Protein AF-A0A529LW82-F1 (afdb_monomer_lite)

Radius of gyration: 13.84 Å; chains: 1; bounding box: 31×25×34 Å

pLDDT: mean 74.62, std 11.0, range [40.0, 87.44]

Foldseek 3Di:
DDPDQKFKFFAFPVRDTQGGCPPPPDRQPPRGDDIDIDGPDPVPCPVPCVCCVPPPVSPDDDDPPVVVPD

Structure (mmCIF, N/CA/C/O backbone):
data_AF-A0A529LW82-F1
#
_entry.id   AF-A0A529LW82-F1
#
loop_
_atom_site.group_PDB
_atom_site.id
_atom_site.type_symbol
_atom_site.label_atom_id
_atom_site.label_alt_id
_atom_site.label_comp_id
_atom_site.label_asym_id
_atom_site.label_entity_id
_atom_site.label_seq_id
_atom_site.pdbx_PDB_ins_code
_at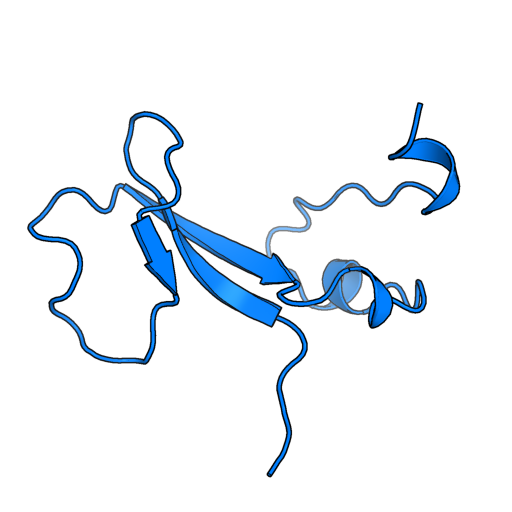om_site.Cartn_x
_atom_site.Cartn_y
_atom_site.Cartn_z
_atom_site.occupancy
_atom_site.B_iso_or_equiv
_atom_site.auth_seq_id
_atom_site.auth_comp_id
_atom_site.auth_asym_id
_atom_site.auth_atom_id
_atom_site.pdbx_PDB_model_num
ATOM 1 N N . MET A 1 1 ? -14.762 -5.928 -19.471 1.00 43.78 1 MET A N 1
ATOM 2 C CA . MET A 1 1 ? -13.506 -5.187 -19.261 1.00 43.78 1 MET A CA 1
ATOM 3 C C . MET A 1 1 ? -13.278 -5.156 -17.760 1.00 43.78 1 MET A C 1
ATOM 5 O O . MET A 1 1 ? -13.993 -4.450 -17.069 1.00 43.78 1 MET A O 1
ATOM 9 N N . ARG A 1 2 ? -12.480 -6.093 -17.236 1.00 47.78 2 ARG A N 1
ATOM 10 C CA . ARG A 1 2 ? -12.261 -6.248 -15.792 1.00 47.78 2 ARG A CA 1
ATOM 11 C C . ARG A 1 2 ? -11.223 -5.209 -15.383 1.00 47.78 2 ARG A C 1
ATOM 13 O O . ARG A 1 2 ? -10.055 -5.383 -15.689 1.00 47.78 2 ARG A O 1
ATOM 20 N N . GLU A 1 3 ? -11.668 -4.113 -14.786 1.00 55.84 3 GLU A N 1
ATOM 21 C CA . GLU A 1 3 ? -10.781 -3.136 -14.159 1.00 55.84 3 GLU A CA 1
ATOM 22 C C . GLU A 1 3 ? -10.112 -3.818 -12.961 1.00 55.84 3 GLU A C 1
ATOM 24 O O . GLU A 1 3 ? -10.763 -4.094 -11.950 1.00 55.84 3 GLU A O 1
ATOM 29 N N . GLU A 1 4 ? -8.841 -4.183 -13.097 1.00 58.53 4 GLU A N 1
ATOM 30 C CA . GLU A 1 4 ? -8.100 -4.837 -12.023 1.00 58.53 4 GLU A CA 1
ATOM 31 C C . GLU A 1 4 ? -7.830 -3.814 -10.906 1.00 58.53 4 GLU A C 1
ATOM 33 O O . GLU A 1 4 ? -7.366 -2.709 -11.187 1.00 58.53 4 GLU A O 1
ATOM 38 N N . PRO A 1 5 ? -8.150 -4.122 -9.635 1.00 65.88 5 PRO A N 1
ATOM 39 C CA . PRO A 1 5 ? -8.050 -3.152 -8.543 1.00 65.88 5 PRO A CA 1
ATOM 40 C C . PRO A 1 5 ? -6.604 -2.804 -8.165 1.00 65.88 5 PRO A C 1
ATOM 42 O O . PRO A 1 5 ? -6.394 -1.845 -7.426 1.00 65.88 5 PRO A O 1
ATOM 45 N N . ALA A 1 6 ? -5.627 -3.582 -8.638 1.00 75.06 6 ALA A N 1
ATOM 46 C CA . ALA A 1 6 ? -4.212 -3.386 -8.374 1.00 75.06 6 ALA A CA 1
ATOM 47 C C . ALA A 1 6 ? -3.417 -3.429 -9.680 1.00 75.06 6 ALA A C 1
ATOM 49 O O . ALA A 1 6 ? -3.659 -4.297 -10.519 1.00 75.06 6 ALA A O 1
ATOM 50 N N . ARG A 1 7 ? -2.453 -2.519 -9.818 1.00 78.69 7 ARG A N 1
ATOM 51 C CA . ARG A 1 7 ? -1.529 -2.446 -10.956 1.00 78.69 7 ARG A CA 1
ATOM 52 C C . ARG A 1 7 ? -0.098 -2.561 -10.439 1.00 78.69 7 ARG A C 1
ATOM 54 O O . ARG A 1 7 ? 0.173 -2.209 -9.289 1.00 78.69 7 ARG A O 1
ATOM 61 N N . ALA A 1 8 ? 0.803 -3.079 -11.266 1.00 81.00 8 ALA A N 1
ATOM 62 C CA . ALA A 1 8 ? 2.227 -3.087 -10.954 1.00 81.00 8 ALA A CA 1
ATOM 63 C C . ALA A 1 8 ? 2.800 -1.689 -11.199 1.00 81.00 8 ALA A C 1
ATOM 65 O O . ALA A 1 8 ? 2.514 -1.102 -12.235 1.00 81.00 8 ALA A O 1
ATOM 66 N N . TYR A 1 9 ? 3.603 -1.176 -10.273 1.00 84.62 9 TYR A N 1
ATOM 67 C CA . TYR A 1 9 ? 4.318 0.088 -10.398 1.00 84.62 9 TYR A CA 1
ATOM 68 C C . TYR A 1 9 ? 5.819 -0.136 -10.251 1.00 84.62 9 TYR A C 1
ATOM 70 O O . TYR A 1 9 ? 6.246 -0.953 -9.428 1.00 84.62 9 TYR A O 1
ATOM 78 N N . GLY A 1 10 ? 6.602 0.584 -11.050 1.00 85.44 10 GLY A N 1
ATOM 79 C CA . GLY A 1 10 ? 8.054 0.650 -10.925 1.00 85.44 10 GLY A CA 1
ATOM 80 C C . GLY A 1 10 ? 8.476 1.569 -9.781 1.00 85.44 10 GLY A C 1
ATOM 81 O O . GLY A 1 10 ? 7.822 2.579 -9.525 1.00 85.44 10 GLY A O 1
ATOM 82 N N . VAL A 1 11 ? 9.550 1.197 -9.089 1.00 86.06 11 VAL A N 1
ATOM 83 C CA . VAL A 1 11 ? 10.150 1.958 -7.987 1.00 86.06 11 VAL A CA 1
ATOM 84 C C . VAL A 1 11 ? 11.663 2.024 -8.189 1.00 86.06 11 VAL A C 1
ATOM 86 O O . VAL A 1 11 ? 12.280 1.000 -8.508 1.00 86.06 11 VAL A O 1
ATOM 89 N N . ASP A 1 12 ? 12.229 3.210 -7.992 1.00 87.44 12 ASP A N 1
ATOM 90 C CA . ASP A 1 12 ? 13.667 3.514 -8.036 1.00 87.44 12 ASP A CA 1
ATOM 91 C C . ASP A 1 12 ? 14.401 3.132 -6.719 1.00 87.44 12 ASP A C 1
ATOM 93 O O . ASP A 1 12 ? 13.784 2.721 -5.732 1.00 87.44 12 ASP A O 1
ATOM 97 N N . ASP A 1 13 ? 15.737 3.205 -6.700 1.00 86.56 13 ASP A N 1
ATOM 98 C CA . ASP A 1 13 ? 16.596 3.027 -5.518 1.00 86.56 13 ASP A CA 1
ATOM 99 C C . ASP A 1 13 ? 16.264 4.010 -4.376 1.00 86.56 13 ASP A C 1
ATOM 101 O O . ASP A 1 13 ? 16.374 3.661 -3.199 1.00 86.56 13 ASP A O 1
ATOM 105 N N . GLY A 1 14 ? 15.766 5.201 -4.712 1.00 86.12 14 GLY A N 1
ATOM 106 C CA . GLY A 1 14 ? 15.280 6.228 -3.793 1.00 86.12 14 GLY A CA 1
ATOM 107 C C . GLY A 1 14 ? 13.861 6.017 -3.249 1.00 86.12 14 GLY A C 1
ATOM 108 O O . GLY A 1 14 ? 13.353 6.902 -2.565 1.00 86.12 14 GLY A O 1
ATOM 109 N N . ASP A 1 15 ? 13.223 4.870 -3.516 1.00 80.81 15 ASP A N 1
ATOM 110 C CA . ASP A 1 15 ? 11.833 4.546 -3.132 1.00 80.81 15 ASP A CA 1
ATOM 111 C C . ASP A 1 15 ? 10.750 5.417 -3.806 1.00 80.81 15 ASP A C 1
ATOM 113 O O . ASP A 1 15 ? 9.583 5.397 -3.409 1.00 80.81 15 ASP A O 1
ATOM 117 N N . GLU A 1 16 ? 11.101 6.154 -4.862 1.00 85.19 16 GLU A N 1
ATOM 118 C CA . GLU A 1 16 ? 10.142 6.940 -5.640 1.00 85.19 16 GLU A CA 1
ATOM 119 C C . GLU A 1 16 ? 9.373 6.058 -6.639 1.00 85.19 16 GLU A C 1
ATOM 121 O O . GLU A 1 16 ? 9.945 5.197 -7.312 1.00 85.19 16 GLU A O 1
ATOM 126 N N . ILE A 1 17 ? 8.051 6.255 -6.725 1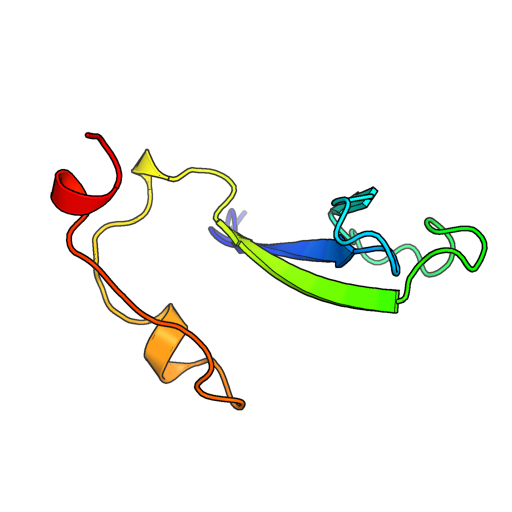.00 84.75 17 ILE A N 1
ATOM 127 C CA . ILE A 1 17 ? 7.176 5.508 -7.638 1.00 84.75 17 ILE A CA 1
ATOM 128 C C . ILE A 1 17 ? 7.247 6.140 -9.032 1.00 84.75 17 ILE A C 1
ATOM 130 O O . ILE A 1 17 ? 6.726 7.233 -9.243 1.00 84.75 17 ILE A O 1
ATOM 134 N N . LEU A 1 18 ? 7.820 5.409 -9.988 1.00 80.25 18 LEU A N 1
ATOM 135 C CA . LEU A 1 18 ? 8.063 5.878 -11.356 1.00 80.25 18 LEU A CA 1
ATOM 136 C C . LEU A 1 18 ? 6.800 5.851 -12.236 1.00 80.25 18 LEU A C 1
ATOM 138 O O . LEU A 1 18 ? 6.626 6.699 -13.105 1.00 80.25 18 LEU A O 1
ATOM 142 N N . GLY A 1 19 ? 5.889 4.895 -12.017 1.00 81.06 19 GLY A N 1
ATOM 143 C CA . GLY A 1 19 ? 4.667 4.768 -12.822 1.00 81.06 19 GLY A CA 1
ATOM 144 C C . GLY A 1 19 ? 4.135 3.340 -12.919 1.00 81.06 19 GLY A C 1
ATOM 145 O O . GLY A 1 19 ? 4.773 2.403 -12.438 1.00 81.06 19 GLY A O 1
ATOM 146 N N . ALA A 1 20 ? 2.945 3.174 -13.508 1.00 79.44 20 ALA A N 1
ATOM 147 C CA . ALA A 1 20 ? 2.318 1.867 -13.703 1.00 79.44 20 ALA A CA 1
ATOM 148 C C . ALA A 1 20 ? 2.932 1.128 -14.904 1.00 79.44 20 ALA A C 1
ATOM 150 O O . ALA A 1 20 ? 3.031 1.672 -15.998 1.00 79.44 20 ALA A O 1
ATOM 151 N N . CYS A 1 21 ? 3.287 -0.138 -14.712 1.00 73.50 21 CYS A N 1
ATOM 152 C CA . CYS A 1 21 ? 3.873 -0.993 -15.733 1.00 73.50 21 CYS A CA 1
ATOM 153 C C . CYS A 1 21 ? 2.756 -1.592 -16.614 1.00 73.50 21 CYS A C 1
ATOM 155 O O . CYS A 1 21 ? 2.096 -2.551 -16.215 1.00 73.50 21 CYS A O 1
ATOM 157 N N . ASP A 1 22 ? 2.522 -1.016 -17.799 1.00 71.38 22 ASP A N 1
ATOM 158 C CA . ASP A 1 22 ? 1.457 -1.419 -18.747 1.00 71.38 22 ASP A CA 1
ATOM 159 C C . ASP A 1 22 ? 1.910 -2.486 -19.774 1.00 71.38 22 ASP A C 1
ATOM 161 O O . ASP A 1 22 ? 1.257 -2.735 -20.782 1.00 71.38 22 ASP A O 1
ATOM 165 N N . GLY A 1 23 ? 3.045 -3.155 -19.545 1.00 60.25 23 GLY A N 1
ATOM 166 C CA . GLY A 1 23 ? 3.556 -4.192 -20.456 1.00 60.25 23 GLY A CA 1
ATOM 167 C C . GLY A 1 23 ? 4.393 -3.669 -21.633 1.00 60.25 23 GLY A C 1
ATOM 168 O O 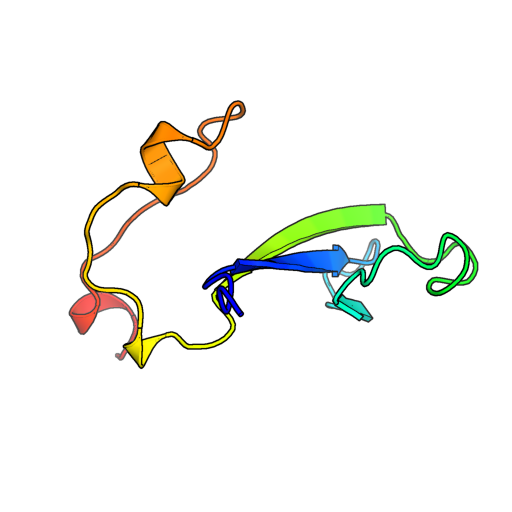. GLY A 1 23 ? 4.775 -4.453 -22.502 1.00 60.25 23 GLY A O 1
ATOM 169 N N . GLY A 1 24 ? 4.735 -2.378 -21.642 1.00 57.56 24 GLY A N 1
ATOM 170 C CA . GLY A 1 24 ? 5.840 -1.833 -22.433 1.00 57.56 24 GLY A CA 1
ATOM 171 C C . GLY A 1 24 ? 7.168 -2.071 -21.710 1.00 57.56 24 GLY A C 1
ATOM 172 O O . GLY A 1 24 ? 7.380 -1.561 -20.618 1.00 57.56 24 GLY A O 1
ATOM 173 N N . ASN A 1 25 ? 8.054 -2.874 -22.295 1.00 54.56 25 ASN A N 1
ATOM 174 C CA . ASN A 1 25 ? 9.315 -3.338 -21.697 1.00 54.56 25 ASN A CA 1
ATOM 175 C C . ASN A 1 25 ? 10.429 -2.256 -21.608 1.00 54.56 25 ASN A C 1
ATOM 177 O O . ASN A 1 25 ? 11.593 -2.619 -21.494 1.00 54.56 25 ASN A O 1
ATOM 181 N N . ASP A 1 26 ? 10.111 -0.959 -21.703 1.00 54.66 26 ASP A N 1
ATOM 182 C CA . ASP A 1 26 ? 11.112 0.100 -21.960 1.00 54.66 26 ASP A CA 1
ATOM 183 C C . ASP A 1 26 ? 10.748 1.478 -21.356 1.00 54.66 26 ASP A C 1
ATOM 185 O O . ASP A 1 26 ? 11.048 2.503 -21.950 1.00 54.66 26 ASP A O 1
ATOM 189 N N . ASP A 1 27 ? 10.037 1.543 -20.220 1.00 60.19 27 ASP A N 1
ATOM 190 C CA . ASP A 1 27 ? 9.530 2.834 -19.689 1.00 60.19 27 ASP A CA 1
ATOM 191 C C . ASP A 1 27 ? 10.394 3.467 -18.579 1.00 60.19 27 ASP A C 1
ATOM 193 O O . ASP A 1 27 ? 10.174 4.608 -18.198 1.00 60.19 27 ASP A O 1
ATOM 197 N N . PHE A 1 28 ? 11.398 2.757 -18.050 1.00 63.94 28 PHE A N 1
ATOM 198 C CA . PHE A 1 28 ? 12.093 3.175 -16.821 1.00 63.94 28 PHE A CA 1
ATOM 199 C C . PHE A 1 28 ? 13.615 3.351 -16.966 1.00 63.94 28 PHE A C 1
ATOM 201 O O . PHE A 1 28 ? 14.305 3.053 -16.001 1.00 63.94 28 PHE A O 1
ATOM 208 N N . ASP A 1 29 ? 14.130 3.719 -18.153 1.00 66.19 29 ASP A N 1
ATOM 209 C CA . ASP A 1 29 ? 15.523 4.135 -18.509 1.00 66.19 29 ASP A CA 1
ATOM 210 C C . ASP A 1 29 ? 16.702 3.624 -17.629 1.00 66.19 29 ASP A C 1
ATOM 212 O O . ASP A 1 29 ? 17.692 4.310 -17.403 1.00 66.19 29 ASP A O 1
ATOM 216 N N . GLY A 1 30 ? 16.630 2.397 -17.100 1.00 67.00 30 GLY A N 1
ATOM 217 C CA . GLY A 1 30 ? 17.606 1.856 -16.142 1.00 67.00 30 GLY A CA 1
ATOM 218 C C . GLY A 1 30 ? 17.469 2.320 -14.679 1.00 67.00 30 GLY A C 1
ATOM 219 O O . GLY A 1 30 ? 18.220 1.833 -13.836 1.00 67.00 30 GLY A O 1
ATOM 220 N N . GLU A 1 31 ? 16.505 3.181 -14.353 1.00 75.62 31 GLU A N 1
ATOM 221 C CA . GLU A 1 31 ? 16.179 3.662 -12.997 1.00 75.62 31 GLU A CA 1
ATOM 222 C C . GLU A 1 31 ? 15.256 2.695 -12.219 1.00 75.62 31 GLU A C 1
ATOM 224 O O . GLU A 1 31 ? 15.031 2.853 -11.023 1.00 75.62 31 GLU A O 1
ATOM 229 N N . LEU A 1 32 ? 14.736 1.637 -12.856 1.00 82.81 32 LEU A N 1
ATOM 230 C CA . LEU A 1 32 ? 13.907 0.630 -12.180 1.00 82.81 32 LEU A CA 1
ATOM 231 C C . LEU A 1 32 ? 14.729 -0.273 -11.243 1.00 82.81 32 LEU A C 1
ATOM 233 O O . LEU A 1 32 ? 15.459 -1.157 -11.692 1.00 82.81 32 LEU A O 1
ATOM 237 N N . ASN A 1 33 ? 14.502 -0.155 -9.935 1.00 83.56 33 ASN A N 1
ATOM 238 C CA . ASN A 1 33 ? 15.075 -1.049 -8.926 1.00 83.56 33 ASN A CA 1
ATOM 239 C C . ASN A 1 33 ? 14.156 -2.246 -8.626 1.00 83.56 33 ASN A C 1
ATOM 241 O O . ASN A 1 33 ? 14.593 -3.400 -8.583 1.00 83.56 33 ASN A O 1
ATOM 245 N N . ARG A 1 34 ? 12.857 -1.992 -8.422 1.00 81.75 34 ARG A N 1
ATOM 246 C CA . ARG A 1 34 ? 11.877 -3.022 -8.038 1.00 81.75 34 ARG A CA 1
ATOM 247 C C . ARG A 1 34 ? 10.468 -2.692 -8.504 1.00 81.75 34 ARG A C 1
ATOM 249 O O . ARG A 1 34 ? 10.131 -1.544 -8.749 1.00 81.75 34 ARG A O 1
ATOM 256 N N . MET A 1 35 ? 9.618 -3.715 -8.566 1.00 80.88 35 MET A N 1
ATOM 257 C CA . MET A 1 35 ? 8.191 -3.553 -8.849 1.00 80.88 35 MET A CA 1
ATOM 258 C C . MET A 1 35 ? 7.347 -3.853 -7.612 1.00 80.88 35 MET A C 1
ATOM 260 O O . MET A 1 35 ? 7.563 -4.863 -6.931 1.00 80.88 35 MET A O 1
ATOM 264 N N . ILE A 1 36 ? 6.356 -3.001 -7.357 1.00 81.19 36 ILE A N 1
ATOM 265 C CA . ILE A 1 36 ? 5.366 -3.168 -6.289 1.00 81.19 36 ILE A CA 1
ATOM 266 C C . ILE A 1 36 ? 3.953 -3.178 -6.870 1.00 81.19 36 ILE A C 1
ATOM 268 O O . ILE A 1 36 ? 3.697 -2.599 -7.917 1.00 81.19 36 ILE A O 1
ATOM 272 N N . MET A 1 37 ? 3.016 -3.837 -6.193 1.00 80.12 37 MET A N 1
ATOM 273 C CA . MET A 1 37 ? 1.598 -3.772 -6.559 1.00 80.12 37 MET A 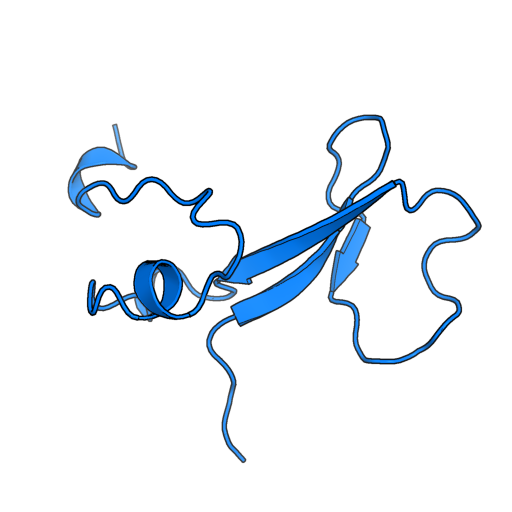CA 1
ATOM 274 C C . MET A 1 37 ? 0.926 -2.673 -5.743 1.00 80.12 37 MET A C 1
ATOM 276 O O . MET A 1 37 ? 0.964 -2.732 -4.513 1.00 80.12 37 MET A O 1
ATOM 280 N N . VAL A 1 38 ? 0.285 -1.713 -6.409 1.00 80.25 38 VAL A N 1
ATOM 281 C CA . VAL A 1 38 ? -0.446 -0.614 -5.757 1.00 80.25 38 VAL A CA 1
ATOM 282 C C . VAL A 1 38 ? -1.928 -0.706 -6.103 1.00 80.25 38 VAL A C 1
ATOM 284 O O . VAL A 1 38 ? -2.303 -1.007 -7.238 1.00 80.25 38 VAL A O 1
ATOM 287 N N . ILE A 1 39 ? -2.774 -0.465 -5.100 1.00 79.75 39 ILE A N 1
ATOM 288 C CA . ILE A 1 39 ? -4.225 -0.342 -5.260 1.00 79.75 39 ILE A CA 1
ATOM 289 C C . ILE A 1 39 ? -4.516 1.076 -5.769 1.00 79.75 39 ILE A C 1
ATOM 291 O O . ILE A 1 39 ? -4.365 2.034 -5.017 1.00 79.75 39 ILE A O 1
ATOM 295 N N . ASP A 1 40 ? -4.955 1.205 -7.021 1.00 73.88 40 ASP A N 1
ATOM 296 C CA . ASP A 1 40 ? -5.192 2.504 -7.684 1.00 73.88 40 ASP A CA 1
ATOM 297 C C . ASP A 1 40 ? -6.317 3.315 -7.005 1.00 73.88 40 ASP A C 1
ATOM 299 O O . ASP A 1 40 ? -6.300 4.543 -6.937 1.00 73.88 40 ASP A O 1
ATOM 303 N N . HIS A 1 41 ? -7.289 2.609 -6.416 1.00 74.25 41 HIS A N 1
ATOM 304 C CA . HIS A 1 41 ? -8.438 3.210 -5.747 1.00 74.25 41 HIS A CA 1
ATOM 305 C C . HIS A 1 41 ? -8.621 2.649 -4.337 1.00 74.25 41 HIS A C 1
ATOM 307 O O . HIS A 1 41 ? -9.265 1.612 -4.152 1.00 74.25 41 HIS A O 1
ATOM 313 N N . ALA A 1 42 ? -8.129 3.368 -3.325 1.00 69.12 42 ALA A N 1
ATOM 314 C CA . ALA A 1 42 ? -8.283 2.980 -1.919 1.00 69.12 42 ALA A CA 1
ATOM 315 C C . ALA A 1 42 ? -9.756 2.724 -1.528 1.00 69.12 42 ALA A C 1
ATOM 317 O O . ALA A 1 42 ? -10.047 1.770 -0.812 1.00 69.12 42 ALA A O 1
ATOM 318 N N . GLY A 1 43 ? -10.705 3.488 -2.086 1.00 71.19 43 GLY A N 1
ATOM 319 C CA . GLY A 1 43 ? -12.146 3.302 -1.858 1.00 71.19 43 GLY A CA 1
ATOM 320 C C . GLY A 1 43 ? -12.750 2.020 -2.451 1.00 71.19 43 GLY A C 1
ATOM 321 O O . GLY A 1 43 ? -13.873 1.663 -2.106 1.00 71.19 43 GLY A O 1
ATOM 322 N N . ARG A 1 44 ? -12.027 1.303 -3.326 1.00 74.50 44 ARG A N 1
ATOM 323 C CA . ARG A 1 44 ? -12.428 -0.026 -3.826 1.00 74.50 44 ARG A CA 1
ATOM 324 C C . ARG A 1 44 ? -11.907 -1.166 -2.938 1.00 74.50 44 ARG A C 1
ATOM 326 O O . ARG A 1 44 ? -12.296 -2.317 -3.138 1.00 74.50 44 ARG A O 1
ATOM 333 N N . CYS A 1 45 ? -11.043 -0.882 -1.959 1.00 80.75 45 CYS A N 1
ATOM 334 C CA . CYS A 1 45 ? -10.591 -1.882 -0.998 1.00 80.75 45 CYS A CA 1
ATOM 335 C C . CYS A 1 45 ? -11.702 -2.179 0.019 1.00 80.75 45 CYS A C 1
ATOM 337 O O . CYS A 1 45 ? -11.958 -1.400 0.930 1.00 80.75 45 CYS A O 1
ATOM 339 N N . ILE A 1 46 ? -12.343 -3.342 -0.112 1.00 81.56 46 ILE A N 1
ATOM 340 C CA . ILE A 1 46 ? -13.409 -3.794 0.803 1.00 81.56 46 ILE A CA 1
ATOM 341 C C . ILE A 1 46 ? -12.892 -4.634 1.983 1.00 81.56 46 ILE A C 1
ATOM 343 O O . ILE A 1 46 ? -13.677 -5.265 2.684 1.00 81.56 46 ILE A O 1
ATOM 347 N N . GLY A 1 47 ? -11.572 -4.736 2.163 1.00 79.81 47 GLY A N 1
ATOM 348 C CA . GLY A 1 47 ? -10.983 -5.544 3.237 1.00 79.81 47 GLY A CA 1
ATOM 349 C C . GLY A 1 47 ? -11.137 -7.063 3.061 1.00 79.81 47 GLY A C 1
ATOM 350 O O . GLY A 1 47 ? -11.122 -7.802 4.038 1.00 79.81 47 GLY A O 1
ATOM 351 N N . CYS A 1 48 ? -11.260 -7.571 1.829 1.00 85.00 48 CYS A N 1
ATOM 352 C CA . CYS A 1 48 ? -11.455 -9.008 1.570 1.00 85.00 48 CYS A CA 1
ATOM 353 C C . CYS A 1 48 ? -10.220 -9.896 1.854 1.00 85.00 48 CYS A C 1
ATOM 355 O O . CYS A 1 48 ? -10.303 -11.129 1.771 1.00 85.00 48 CYS A O 1
ATOM 357 N N . GLY A 1 49 ? -9.055 -9.293 2.118 1.00 81.50 49 GLY A N 1
ATOM 358 C CA . GLY A 1 49 ? -7.800 -10.003 2.394 1.00 81.50 49 GLY A CA 1
ATOM 359 C C . GLY A 1 49 ? -7.297 -10.870 1.232 1.00 81.50 49 GLY A C 1
ATOM 360 O O . GLY A 1 49 ? -6.543 -11.819 1.447 1.00 81.50 49 GLY A O 1
ATOM 361 N N . ALA A 1 50 ? -7.749 -10.611 -0.000 1.00 83.81 50 ALA A N 1
ATOM 362 C CA . ALA A 1 50 ? -7.317 -11.365 -1.177 1.00 83.81 50 ALA A CA 1
ATOM 363 C C . ALA A 1 50 ? -5.848 -11.083 -1.524 1.00 83.81 50 ALA A C 1
ATOM 365 O O . ALA A 1 50 ? -5.113 -12.009 -1.856 1.00 83.81 50 ALA A O 1
ATOM 366 N N . CYS A 1 51 ? -5.411 -9.830 -1.376 1.00 82.50 51 CYS A N 1
ATOM 367 C CA . CYS A 1 51 ? -4.034 -9.402 -1.621 1.00 82.50 51 CYS A CA 1
ATOM 368 C C . CYS A 1 51 ? -3.023 -10.139 -0.721 1.00 82.50 51 CYS A C 1
ATOM 370 O O . CYS A 1 51 ? -2.038 -10.671 -1.229 1.00 82.50 51 CYS A O 1
ATOM 372 N N . GLY A 1 52 ? -3.335 -10.318 0.568 1.00 82.56 52 GLY A N 1
ATOM 373 C CA . GLY A 1 52 ? -2.527 -11.137 1.478 1.00 82.56 52 GLY A CA 1
ATOM 374 C C . GLY A 1 52 ? -2.452 -12.618 1.099 1.00 82.56 52 GLY A C 1
ATOM 375 O O . GLY A 1 52 ? -1.411 -13.240 1.263 1.00 82.56 52 GLY A O 1
ATOM 376 N N . ARG A 1 53 ? -3.536 -13.188 0.557 1.00 82.25 53 ARG A N 1
ATOM 377 C CA . ARG A 1 53 ? -3.572 -14.603 0.148 1.00 82.25 53 ARG A CA 1
ATOM 378 C C . ARG A 1 53 ? -2.824 -14.873 -1.153 1.00 82.25 53 ARG A C 1
ATOM 380 O O . ARG A 1 53 ? -2.256 -15.947 -1.306 1.00 82.25 53 ARG A O 1
ATOM 387 N N . VAL A 1 54 ? -2.869 -13.936 -2.098 1.00 85.44 54 VAL A N 1
ATOM 388 C CA . VAL A 1 54 ? -2.263 -14.114 -3.425 1.00 85.44 54 VAL A CA 1
ATOM 389 C C . VAL A 1 54 ? -0.792 -13.701 -3.461 1.00 85.44 54 VAL A C 1
ATOM 391 O O . VAL A 1 54 ? -0.071 -14.135 -4.352 1.00 85.44 54 VAL A O 1
ATOM 394 N N . CYS A 1 55 ? -0.324 -12.879 -2.514 1.00 82.88 55 CYS A N 1
ATOM 395 C CA . CYS A 1 55 ? 1.067 -12.442 -2.484 1.00 82.88 55 CYS A CA 1
ATOM 396 C C . CYS A 1 55 ? 2.000 -13.619 -2.127 1.00 82.88 55 CYS A C 1
ATOM 398 O O . CYS A 1 55 ? 2.025 -14.041 -0.971 1.00 82.88 55 CYS A O 1
ATOM 400 N N . PRO A 1 56 ? 2.839 -14.116 -3.059 1.00 79.38 56 PRO A N 1
ATOM 401 C CA . PRO A 1 56 ? 3.693 -15.280 -2.807 1.00 79.38 56 PRO A CA 1
ATOM 402 C C . PRO A 1 56 ? 4.803 -14.991 -1.791 1.00 79.38 56 PRO A C 1
ATOM 404 O O . PRO A 1 56 ? 5.312 -15.902 -1.147 1.00 79.38 56 PRO A O 1
ATOM 407 N N . LYS A 1 57 ? 5.180 -13.715 -1.644 1.00 82.75 57 LYS A N 1
ATOM 408 C CA . LYS A 1 57 ? 6.193 -13.271 -0.680 1.00 82.75 57 LYS A CA 1
ATOM 409 C C . LYS A 1 57 ? 5.611 -13.019 0.714 1.00 82.75 57 LYS A C 1
ATOM 411 O O . LYS A 1 57 ? 6.371 -12.899 1.665 1.00 82.75 57 LYS A O 1
ATOM 416 N N . ASN A 1 58 ? 4.282 -12.934 0.829 1.00 78.69 58 ASN A N 1
ATOM 417 C CA . ASN A 1 58 ? 3.576 -12.678 2.082 1.00 78.69 58 ASN A CA 1
ATOM 418 C C . ASN A 1 58 ? 4.110 -11.443 2.849 1.00 78.69 58 ASN A C 1
ATOM 420 O O . ASN A 1 58 ? 4.235 -11.453 4.069 1.00 78.69 58 ASN A O 1
ATOM 424 N N . CYS A 1 59 ? 4.466 -10.379 2.117 1.00 80.69 59 CYS A N 1
ATOM 425 C CA . CYS A 1 59 ? 5.106 -9.172 2.666 1.00 80.69 59 CYS A CA 1
ATOM 426 C C . CYS A 1 59 ? 4.121 -8.033 2.978 1.00 80.69 59 CYS A C 1
ATOM 428 O O . CYS A 1 59 ? 4.539 -6.886 3.104 1.00 80.69 59 CYS A O 1
ATOM 430 N N . GLN A 1 60 ? 2.816 -8.306 3.023 1.00 81.31 60 GLN A N 1
ATOM 431 C CA . GLN A 1 60 ? 1.795 -7.273 3.199 1.00 81.31 60 GLN A CA 1
ATOM 432 C C . GLN A 1 60 ? 1.276 -7.262 4.635 1.00 81.31 60 GLN A C 1
ATOM 434 O O . GLN A 1 60 ? 0.809 -8.284 5.137 1.00 81.31 60 GLN A O 1
ATOM 439 N N . THR A 1 61 ? 1.282 -6.088 5.261 1.00 80.56 61 THR A N 1
ATOM 440 C CA . THR A 1 61 ? 0.603 -5.852 6.539 1.00 80.56 61 THR A CA 1
ATOM 441 C C . THR A 1 61 ? -0.745 -5.198 6.262 1.00 80.56 61 THR A C 1
ATOM 443 O O . THR A 1 61 ? -0.812 -4.193 5.560 1.00 80.56 61 THR A O 1
ATOM 446 N N . HIS A 1 62 ? -1.823 -5.759 6.811 1.00 79.81 62 HIS A N 1
ATOM 447 C CA . HIS A 1 62 ? -3.160 -5.177 6.707 1.00 79.81 62 HIS A CA 1
ATOM 448 C C . HIS A 1 62 ? -3.498 -4.475 8.017 1.00 79.81 62 HIS A C 1
ATOM 450 O O . HIS A 1 62 ? -3.368 -5.065 9.088 1.00 79.81 62 HIS A O 1
ATOM 456 N N . VAL A 1 63 ? -3.968 -3.240 7.920 1.00 76.56 63 VAL A N 1
ATOM 457 C CA . VAL A 1 63 ? -4.552 -2.494 9.037 1.00 76.56 63 VAL A CA 1
ATOM 458 C C . VAL A 1 63 ? -5.986 -2.125 8.670 1.00 76.56 63 VAL A C 1
ATOM 460 O O . VAL A 1 63 ? -6.343 -2.128 7.487 1.00 76.56 63 VAL A O 1
ATOM 463 N N . ALA A 1 64 ? -6.837 -1.858 9.661 1.00 75.12 64 ALA A N 1
ATOM 464 C CA . ALA A 1 64 ? -8.184 -1.387 9.362 1.00 75.12 64 ALA A CA 1
ATOM 465 C C . ALA A 1 64 ? -8.105 -0.033 8.639 1.00 75.12 64 ALA A C 1
ATOM 467 O O . ALA A 1 64 ? -7.231 0.776 8.941 1.00 75.12 64 ALA A O 1
ATOM 468 N N . ALA A 1 65 ? -9.017 0.225 7.696 1.00 67.44 65 ALA A N 1
ATOM 469 C CA . ALA A 1 65 ? -9.016 1.472 6.922 1.00 67.44 65 ALA A CA 1
ATOM 470 C C . ALA A 1 65 ? -9.090 2.728 7.817 1.00 67.44 65 ALA A C 1
ATOM 472 O O . ALA A 1 65 ? -8.478 3.742 7.500 1.00 67.44 65 ALA A O 1
ATOM 473 N N . ASP A 1 66 ? -9.763 2.618 8.965 1.00 71.25 66 ASP A N 1
ATOM 474 C CA . ASP A 1 66 ? -9.832 3.643 10.017 1.00 71.25 66 ASP A CA 1
ATOM 475 C C . ASP A 1 66 ? -8.451 4.018 10.598 1.00 71.25 66 ASP A C 1
ATOM 477 O O . ASP A 1 66 ? -8.228 5.148 11.007 1.00 71.25 66 ASP A O 1
ATOM 481 N N . GLN A 1 67 ? -7.479 3.100 10.565 1.00 68.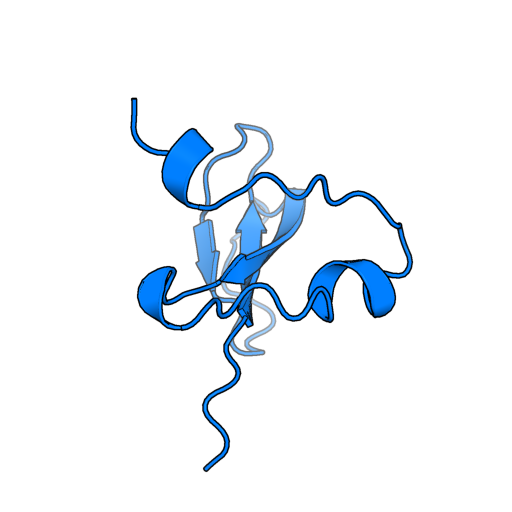62 67 GLN A N 1
ATOM 482 C CA . GLN A 1 67 ? -6.153 3.287 11.164 1.00 68.62 67 GLN A CA 1
ATOM 483 C C . GLN A 1 67 ? -5.127 3.961 10.235 1.00 68.62 67 GLN A C 1
ATOM 485 O O . GLN A 1 67 ? -4.017 4.232 10.683 1.00 68.62 67 GLN A O 1
ATOM 490 N N . ILE A 1 68 ? -5.454 4.204 8.957 1.00 65.88 68 ILE A N 1
ATOM 491 C CA . ILE A 1 68 ? -4.541 4.842 7.977 1.00 65.88 68 ILE A CA 1
ATOM 492 C C . ILE A 1 68 ? -4.794 6.363 7.875 1.00 65.88 68 ILE A C 1
ATOM 494 O O . IL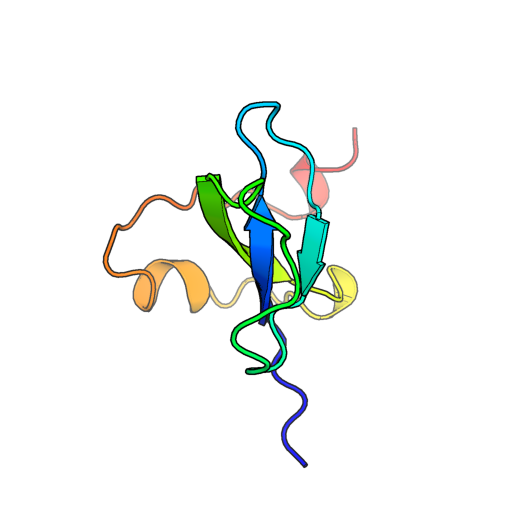E A 1 68 ? -4.022 7.081 7.247 1.00 65.88 68 ILE A O 1
ATOM 498 N N . GLY A 1 69 ? -5.847 6.880 8.514 1.00 54.62 69 GLY A N 1
ATOM 499 C CA . GLY A 1 69 ? -6.220 8.297 8.480 1.00 54.62 69 GLY A CA 1
ATOM 500 C C . GLY A 1 69 ? -6.249 8.943 9.862 1.00 54.62 69 GLY A C 1
ATOM 501 O O . GLY A 1 69 ? -7.330 9.284 10.338 1.00 54.62 69 GLY A O 1
ATOM 502 N N . ALA A 1 70 ? -5.083 9.118 10.487 1.00 40.00 70 ALA A N 1
ATOM 503 C CA . ALA A 1 70 ? -4.883 9.969 11.662 1.00 40.00 70 ALA A CA 1
ATOM 504 C C . ALA A 1 70 ? -3.597 10.787 11.506 1.00 40.00 70 ALA A C 1
ATOM 506 O O . ALA A 1 70 ? -2.583 10.193 11.077 1.00 40.00 70 ALA A O 1
#

Secondary structure (DSSP, 8-state):
----SEEEEEE-TT--EEEE--S-TTSSTTT--EEEEEES-GGG-----HHHHH-TT--PPP--GGGG--

Sequence (70 aa):
MREEPARAYGVDDGDEILGACDGGNDDFDGELNRMIMVIDHAGRCIGCGACGRVCPKNCQTHVAADQIGA